Protein AF-J3QL86-F1 (afdb_monomer_lite)

Foldseek 3Di:
DVVVVVVVVVCPVVVVVVVVVVVVVCCCVPPVVVVVVVVVVVVVVVVVVVVVVVVVVVVVVVVVVVVQCVVCVVVVHRNPCVVVRNVVVVVCVVVVVVVVVVVCCVVCVVVVVVVVVVVVVVD

Structure (mmCIF, N/CA/C/O backbone):
data_AF-J3QL86-F1
#
_entry.id   AF-J3QL86-F1
#
loop_
_atom_site.group_PDB
_atom_site.id
_atom_site.type_symbol
_atom_site.label_atom_id
_atom_site.label_alt_id
_atom_site.label_comp_id
_atom_site.label_asym_id
_atom_site.label_entity_id
_atom_site.label_seq_id
_atom_site.pdbx_PDB_ins_code
_atom_site.Cartn_x
_atom_site.Cartn_y
_atom_site.Cartn_z
_atom_site.occupancy
_atom_site.B_iso_or_equiv
_atom_site.auth_seq_id
_atom_site.auth_comp_id
_atom_site.auth_asym_id
_atom_site.auth_atom_id
_atom_site.pdbx_PDB_model_num
ATOM 1 N N . MET A 1 1 ? 15.421 23.469 -53.680 1.00 61.56 1 MET A N 1
ATOM 2 C CA . MET A 1 1 ? 15.321 22.020 -53.381 1.00 61.56 1 MET A CA 1
ATOM 3 C C . MET A 1 1 ? 16.527 21.195 -53.855 1.00 61.56 1 MET A C 1
ATOM 5 O O . MET A 1 1 ? 16.586 20.035 -53.476 1.00 61.56 1 MET A O 1
ATOM 9 N N . LYS A 1 2 ? 17.498 21.753 -54.606 1.00 80.81 2 LYS A N 1
ATOM 10 C CA . LYS A 1 2 ? 18.739 21.042 -54.983 1.00 80.81 2 LYS A CA 1
ATOM 11 C C . LYS A 1 2 ? 19.606 20.665 -53.775 1.00 80.81 2 LYS A C 1
ATOM 13 O O . LYS A 1 2 ? 20.061 19.535 -53.710 1.00 80.81 2 LYS A O 1
ATOM 18 N N . ASP A 1 3 ? 19.728 21.557 -52.795 1.00 90.62 3 ASP A N 1
ATOM 19 C CA . ASP A 1 3 ? 20.594 21.338 -51.625 1.00 90.62 3 ASP A CA 1
ATOM 20 C C . ASP A 1 3 ? 20.159 20.119 -50.795 1.00 90.62 3 ASP A C 1
ATOM 22 O O . ASP A 1 3 ? 20.979 19.314 -50.375 1.00 90.62 3 ASP A O 1
ATOM 26 N N . TRP A 1 4 ? 18.848 19.914 -50.627 1.00 93.00 4 TRP A N 1
ATOM 27 C CA . TRP A 1 4 ? 18.325 18.723 -49.949 1.00 93.00 4 TRP A CA 1
ATOM 28 C C . TRP A 1 4 ? 18.593 17.431 -50.728 1.00 93.00 4 TRP A C 1
ATOM 30 O O . TRP A 1 4 ? 18.897 16.405 -50.128 1.00 93.00 4 TRP A O 1
ATOM 40 N N . GLN A 1 5 ? 18.501 17.476 -52.059 1.00 92.88 5 GLN A N 1
ATOM 41 C CA . GLN A 1 5 ? 18.819 16.323 -52.905 1.00 92.88 5 GLN A CA 1
ATOM 42 C C . GLN A 1 5 ? 20.312 15.987 -52.855 1.00 92.88 5 GLN A C 1
ATOM 44 O O . GLN A 1 5 ? 20.670 14.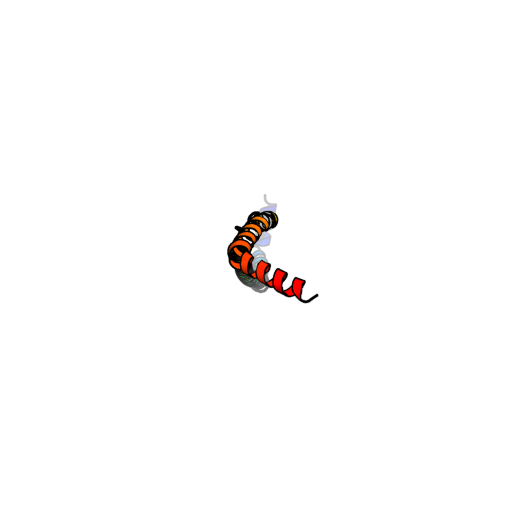814 -52.851 1.00 92.88 5 GLN A O 1
ATOM 49 N N . GLU A 1 6 ? 21.176 16.997 -52.766 1.00 94.06 6 GLU A N 1
ATOM 50 C CA . GLU A 1 6 ? 22.617 16.813 -52.599 1.00 94.06 6 GLU A CA 1
ATOM 51 C C . GLU A 1 6 ? 22.962 16.210 -51.232 1.00 94.06 6 GLU A C 1
ATOM 53 O O . GLU A 1 6 ? 23.751 15.270 -51.167 1.00 94.06 6 GLU A O 1
ATOM 58 N N . ILE A 1 7 ? 22.316 16.664 -50.153 1.00 91.75 7 ILE A N 1
ATOM 59 C CA . ILE A 1 7 ? 22.482 16.072 -48.816 1.00 91.75 7 ILE A CA 1
ATOM 60 C C . ILE A 1 7 ? 22.093 14.590 -48.823 1.00 91.75 7 ILE A C 1
ATOM 62 O O . ILE A 1 7 ? 22.844 13.763 -48.311 1.00 91.75 7 ILE A O 1
ATOM 66 N N . ILE A 1 8 ? 20.951 14.241 -49.425 1.00 92.00 8 ILE A N 1
ATOM 67 C CA . ILE A 1 8 ? 20.512 12.841 -49.532 1.00 92.00 8 ILE A CA 1
ATOM 68 C C . ILE A 1 8 ? 21.522 12.030 -50.347 1.00 92.00 8 ILE A C 1
ATOM 70 O O . ILE A 1 8 ? 21.968 10.983 -49.886 1.00 92.00 8 ILE A O 1
ATOM 74 N N . ALA A 1 9 ? 21.955 12.542 -51.503 1.00 92.94 9 ALA A N 1
ATOM 75 C CA . ALA A 1 9 ? 22.934 11.863 -52.344 1.00 92.94 9 ALA A CA 1
ATOM 76 C C . ALA A 1 9 ? 24.260 11.617 -51.608 1.00 92.94 9 ALA A C 1
ATOM 78 O O . ALA A 1 9 ? 24.847 10.550 -51.755 1.00 92.94 9 ALA A O 1
ATOM 79 N N . LEU A 1 10 ? 24.727 12.566 -50.790 1.00 91.31 10 LEU A N 1
ATOM 80 C CA . LEU A 1 10 ? 25.929 12.406 -49.965 1.00 91.31 10 LEU A CA 1
ATOM 81 C C . LEU A 1 10 ? 25.736 11.411 -48.813 1.00 91.31 10 LEU A C 1
ATOM 83 O O . LEU A 1 10 ? 26.680 10.719 -48.448 1.00 91.31 10 LEU A O 1
ATOM 87 N N . TYR A 1 11 ? 24.532 11.329 -48.251 1.00 92.56 11 TYR A N 1
ATOM 88 C CA . TYR A 1 11 ? 24.206 10.414 -47.159 1.00 92.56 11 TYR A CA 1
ATOM 89 C C . TYR A 1 11 ? 24.023 8.962 -47.642 1.00 92.56 11 TYR A C 1
ATOM 91 O O . TYR A 1 11 ? 24.373 8.012 -46.936 1.00 92.56 11 TYR A O 1
ATOM 99 N N . GLU A 1 12 ? 23.530 8.786 -48.869 1.00 93.50 12 GLU A N 1
ATOM 100 C CA . GLU A 1 12 ? 23.450 7.497 -49.569 1.00 93.50 12 GLU A CA 1
ATOM 101 C C . GLU A 1 12 ? 24.798 7.069 -50.151 1.00 93.50 12 GLU A C 1
ATOM 103 O O . GLU A 1 12 ? 25.111 5.874 -50.187 1.00 93.50 12 GLU A O 1
ATOM 108 N N . LYS A 1 13 ? 25.618 8.038 -50.575 1.00 92.06 13 LYS A N 1
ATOM 109 C CA . LYS A 1 13 ? 26.972 7.786 -51.057 1.00 92.06 13 LYS A CA 1
ATOM 110 C C . LYS A 1 13 ? 27.774 7.056 -49.981 1.00 92.06 13 LYS A C 1
ATOM 112 O O . LYS A 1 13 ? 27.761 7.406 -48.800 1.00 92.06 13 LYS A O 1
ATOM 117 N N . ASP A 1 14 ? 28.432 5.986 -50.417 1.00 91.62 14 ASP A N 1
ATOM 118 C CA . ASP A 1 14 ? 29.221 5.082 -49.577 1.00 91.62 14 ASP A CA 1
ATOM 119 C C . ASP A 1 14 ? 28.427 4.433 -48.421 1.00 91.62 14 ASP A C 1
ATOM 121 O O . ASP A 1 14 ? 29.008 3.855 -47.504 1.00 91.62 14 ASP A O 1
ATOM 125 N N . ASN A 1 15 ? 27.087 4.452 -48.494 1.00 92.56 15 ASN A N 1
ATOM 126 C CA . ASN A 1 15 ? 26.160 3.887 -47.511 1.00 92.56 15 ASN A CA 1
ATOM 127 C C . ASN A 1 15 ? 26.315 4.453 -46.088 1.00 92.56 15 ASN A C 1
ATOM 129 O O . ASN A 1 15 ? 26.123 3.735 -45.103 1.00 92.56 15 ASN A O 1
ATOM 133 N N . THR A 1 16 ? 26.633 5.742 -45.964 1.00 91.88 16 THR A N 1
ATOM 134 C CA . THR A 1 16 ? 26.832 6.411 -44.666 1.00 91.88 16 THR A CA 1
ATOM 135 C C . THR A 1 16 ? 25.629 6.230 -43.727 1.00 91.88 16 THR A C 1
ATOM 137 O O . THR A 1 16 ? 25.804 5.917 -42.547 1.00 91.88 16 THR A O 1
ATOM 140 N N . TYR A 1 17 ? 24.407 6.307 -44.262 1.00 92.81 17 TYR A N 1
ATOM 141 C CA . TYR A 1 17 ? 23.173 6.040 -43.514 1.00 92.81 17 TYR A CA 1
ATOM 142 C C . TYR A 1 17 ? 23.126 4.645 -42.860 1.00 92.81 17 TYR A C 1
ATOM 144 O O . TYR A 1 17 ? 22.654 4.503 -41.731 1.00 92.81 17 TYR A O 1
ATOM 152 N N . LEU A 1 18 ? 23.650 3.604 -43.524 1.00 95.25 18 LEU A N 1
ATOM 153 C CA . LEU A 1 18 ? 23.668 2.240 -42.979 1.00 95.25 18 LEU A CA 1
ATOM 154 C C . LEU A 1 18 ? 24.622 2.115 -41.795 1.00 95.25 18 LEU A C 1
ATOM 156 O O . LEU A 1 18 ? 24.332 1.373 -40.856 1.00 95.25 18 LEU A O 1
ATOM 160 N N . VAL A 1 19 ? 25.748 2.830 -41.821 1.00 94.19 19 VAL A N 1
ATOM 161 C CA . VAL A 1 19 ? 26.714 2.833 -40.714 1.00 94.19 19 VAL A CA 1
ATOM 162 C C . VAL A 1 19 ? 26.095 3.469 -39.471 1.00 94.19 19 VAL A C 1
ATOM 164 O O . VAL A 1 19 ? 26.189 2.904 -38.378 1.00 94.19 19 VAL A O 1
ATOM 167 N N . GLU A 1 20 ? 25.405 4.599 -39.631 1.00 92.50 20 GLU A N 1
ATOM 168 C CA . GLU A 1 20 ? 24.702 5.259 -38.529 1.00 92.50 20 GLU A CA 1
ATOM 169 C C . GLU A 1 20 ? 23.593 4.369 -37.952 1.00 92.50 20 GLU A C 1
ATOM 171 O O . GLU A 1 20 ? 23.551 4.137 -36.739 1.00 92.50 20 GLU A O 1
ATOM 176 N N . LEU A 1 21 ? 22.751 3.787 -38.814 1.00 95.88 21 LEU A N 1
ATOM 177 C CA . LEU A 1 21 ? 21.701 2.855 -38.395 1.00 95.88 21 LEU A CA 1
ATOM 178 C C . LEU A 1 21 ? 22.271 1.620 -37.686 1.00 95.88 21 LEU A C 1
ATOM 180 O O . LEU A 1 21 ? 21.716 1.182 -36.678 1.00 95.88 21 LEU A O 1
ATOM 184 N N . SER A 1 22 ? 23.394 1.080 -38.164 1.00 96.56 22 SER A N 1
ATOM 185 C CA . SER A 1 22 ? 24.071 -0.060 -37.532 1.00 96.56 22 SER A CA 1
ATOM 186 C C . SER A 1 22 ? 24.587 0.301 -36.140 1.00 96.56 22 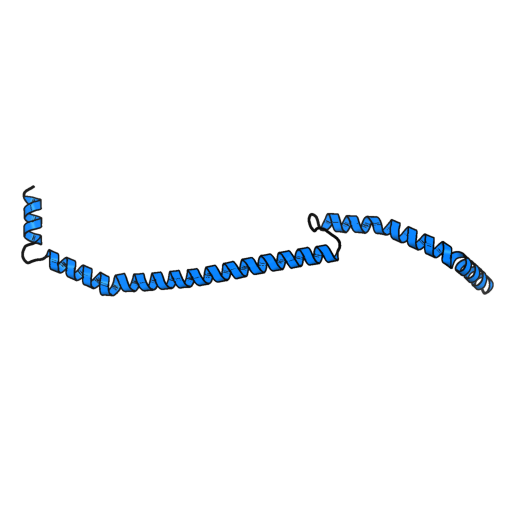SER A C 1
ATOM 188 O O . SER A 1 22 ? 24.391 -0.460 -35.195 1.00 96.56 22 SER A O 1
ATOM 190 N N . SER A 1 23 ? 25.190 1.481 -35.984 1.00 96.12 23 SER A N 1
ATOM 191 C CA . SER A 1 23 ? 25.644 1.989 -34.684 1.00 96.12 23 SER A CA 1
ATOM 192 C C . SER A 1 23 ? 24.476 2.158 -33.705 1.00 96.12 23 SER A C 1
ATOM 194 O O . SER A 1 23 ? 24.536 1.703 -32.557 1.00 96.12 23 SER A O 1
ATOM 196 N N . LEU A 1 24 ? 23.362 2.730 -34.176 1.00 97.12 24 LEU A N 1
ATOM 197 C CA . LEU A 1 24 ? 22.148 2.881 -33.381 1.00 97.12 24 LEU A CA 1
ATOM 198 C C . LEU A 1 24 ? 21.557 1.522 -32.982 1.00 97.12 24 LEU A C 1
ATOM 200 O O . LEU A 1 24 ? 21.163 1.342 -31.827 1.00 97.12 24 LEU A O 1
ATOM 204 N N . LEU A 1 25 ? 21.519 0.556 -33.902 1.00 98.00 25 LEU A N 1
ATOM 205 C CA . LEU A 1 25 ? 21.047 -0.801 -33.630 1.00 98.00 25 LEU A CA 1
ATOM 206 C C . LEU A 1 25 ? 21.909 -1.478 -32.560 1.00 98.00 25 LEU A C 1
ATOM 208 O O . LEU A 1 25 ? 21.371 -2.009 -31.589 1.00 98.00 25 LEU A O 1
ATOM 212 N N . VAL A 1 26 ? 23.235 -1.404 -32.695 1.00 98.19 26 VAL A N 1
ATOM 213 C CA . VAL A 1 26 ? 24.187 -1.958 -31.721 1.00 98.19 26 VAL A CA 1
ATOM 214 C C . VAL A 1 26 ? 23.963 -1.337 -30.341 1.00 98.19 26 VAL A C 1
ATOM 216 O O . VAL A 1 26 ? 23.899 -2.069 -29.352 1.00 98.19 26 VAL A O 1
ATOM 219 N N . ARG A 1 27 ? 23.761 -0.013 -30.251 1.00 98.19 27 ARG A N 1
ATOM 220 C CA . ARG A 1 27 ? 23.456 0.651 -28.973 1.00 98.19 27 ARG A CA 1
ATOM 221 C C . ARG A 1 27 ? 22.143 0.157 -28.365 1.00 98.19 27 ARG A C 1
ATOM 223 O O . ARG A 1 27 ? 22.095 -0.150 -27.174 1.00 98.19 27 ARG A O 1
ATOM 230 N N . ASN A 1 28 ? 21.091 0.055 -29.177 1.00 98.19 28 ASN A N 1
ATOM 231 C CA . ASN A 1 28 ? 19.774 -0.382 -28.717 1.00 98.19 28 ASN A CA 1
ATOM 232 C C . ASN A 1 28 ? 19.793 -1.818 -28.191 1.00 98.19 28 ASN A C 1
ATOM 234 O O . ASN A 1 28 ? 19.268 -2.089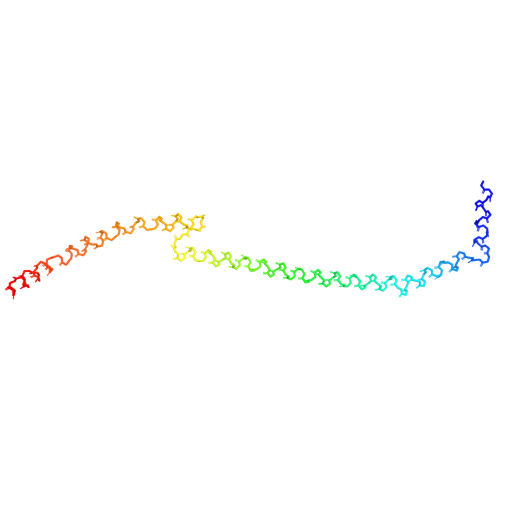 -27.112 1.00 98.19 28 ASN A O 1
ATOM 238 N N . VAL A 1 29 ? 20.428 -2.727 -28.931 1.00 98.31 29 VAL A N 1
ATOM 239 C CA . VAL A 1 29 ? 20.507 -4.145 -28.566 1.00 98.31 29 VAL A CA 1
ATOM 240 C C . VAL A 1 29 ? 21.369 -4.349 -27.323 1.00 98.31 29 VAL A C 1
ATOM 242 O O . VAL A 1 29 ? 20.978 -5.101 -26.430 1.00 98.31 29 VAL A O 1
ATOM 245 N N . ASN A 1 30 ? 22.509 -3.661 -27.234 1.00 98.00 30 ASN A N 1
ATOM 246 C CA . ASN A 1 30 ? 23.476 -3.910 -26.165 1.00 98.00 30 ASN A CA 1
ATOM 247 C C . ASN A 1 30 ? 23.178 -3.158 -24.866 1.00 98.00 30 ASN A C 1
ATOM 249 O O . ASN A 1 30 ? 23.560 -3.638 -23.799 1.00 98.00 30 ASN A O 1
ATOM 253 N N . TYR A 1 31 ? 22.512 -2.001 -24.927 1.00 98.12 31 TYR A N 1
ATOM 254 C CA . TYR A 1 31 ? 22.372 -1.128 -23.757 1.00 98.12 31 TYR A CA 1
ATOM 255 C C . TYR A 1 31 ? 20.927 -0.722 -23.477 1.00 98.12 31 TYR A C 1
ATOM 257 O O . TYR A 1 31 ? 20.444 -0.962 -22.369 1.00 98.12 31 TYR A O 1
ATOM 265 N N . GLU A 1 32 ? 20.218 -0.170 -24.465 1.00 98.12 32 GLU A N 1
ATOM 266 C CA . GLU A 1 32 ? 18.878 0.395 -24.236 1.00 98.12 32 GLU A CA 1
ATOM 267 C C . GLU A 1 32 ? 17.866 -0.695 -23.856 1.00 98.12 32 GLU A C 1
ATOM 269 O O . GLU A 1 32 ? 17.233 -0.626 -22.802 1.00 98.12 32 GLU A O 1
ATOM 274 N N . ILE A 1 33 ? 17.759 -1.758 -24.662 1.00 98.50 33 ILE A N 1
ATOM 275 C CA . ILE A 1 33 ? 16.820 -2.859 -24.414 1.00 98.50 33 ILE A CA 1
ATOM 276 C C . ILE A 1 33 ? 17.128 -3.565 -23.082 1.00 98.50 33 ILE A C 1
ATOM 278 O O . ILE A 1 33 ? 16.198 -3.767 -22.296 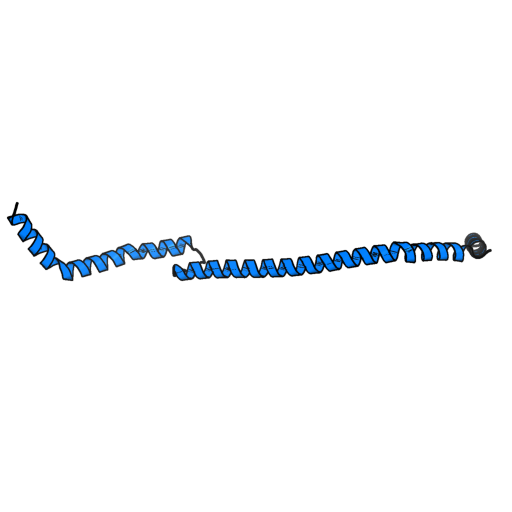1.00 98.50 33 ILE A O 1
ATOM 282 N N . PRO A 1 34 ? 18.387 -3.935 -22.762 1.00 98.56 34 PRO A N 1
ATOM 283 C CA . PRO A 1 34 ? 18.713 -4.504 -21.457 1.00 98.56 34 PRO A CA 1
ATOM 284 C C . PRO A 1 34 ? 18.381 -3.581 -20.279 1.00 98.56 34 PRO A C 1
ATOM 286 O O . PRO A 1 34 ? 17.876 -4.061 -19.262 1.00 98.56 34 PRO A O 1
ATOM 289 N N . SER A 1 35 ? 18.634 -2.275 -20.403 1.00 98.50 35 SER A N 1
ATOM 290 C CA . SER A 1 35 ? 18.303 -1.287 -19.368 1.00 98.50 35 SER A CA 1
ATOM 291 C C . SER A 1 35 ? 16.794 -1.217 -19.126 1.00 98.50 35 SER A C 1
ATOM 293 O O . SER A 1 35 ? 16.335 -1.376 -17.992 1.00 98.50 35 SER A O 1
ATOM 295 N N . LEU A 1 36 ? 16.008 -1.103 -20.201 1.00 98.56 36 LEU A N 1
ATOM 296 C CA . LEU A 1 36 ? 14.547 -1.080 -20.131 1.00 98.56 36 LEU A CA 1
ATOM 297 C C . LEU A 1 36 ? 13.987 -2.374 -19.535 1.00 98.56 36 LEU A C 1
ATOM 299 O O . LEU A 1 36 ? 13.117 -2.321 -18.670 1.00 98.56 36 LEU A O 1
ATOM 303 N N . LYS A 1 37 ? 14.522 -3.541 -19.914 1.00 98.62 37 LYS A N 1
ATOM 304 C CA . LYS A 1 37 ? 14.127 -4.827 -19.314 1.00 98.62 37 LYS A CA 1
ATOM 305 C C . LYS A 1 37 ? 14.370 -4.858 -17.804 1.00 98.62 37 LYS A C 1
ATOM 307 O O . LYS A 1 37 ? 13.499 -5.311 -17.065 1.00 98.62 37 LYS A O 1
ATOM 312 N N . LYS A 1 38 ? 15.517 -4.353 -17.332 1.00 98.62 38 LYS A N 1
ATOM 313 C CA . LYS A 1 38 ? 15.802 -4.242 -15.889 1.00 98.62 38 LYS A CA 1
ATOM 314 C C . LYS A 1 38 ? 14.821 -3.302 -15.192 1.00 98.62 38 LYS A C 1
ATOM 316 O O . LYS A 1 38 ? 14.357 -3.613 -14.097 1.00 98.62 38 LYS A O 1
ATOM 321 N N . GLN A 1 39 ? 14.490 -2.175 -15.818 1.00 98.69 39 GLN A N 1
ATOM 322 C CA . GLN A 1 39 ? 13.527 -1.228 -15.264 1.00 98.69 39 GLN A CA 1
ATOM 323 C C . GLN A 1 39 ? 12.120 -1.834 -15.181 1.00 98.69 39 GLN A C 1
ATOM 325 O O . GLN A 1 39 ? 11.488 -1.729 -14.134 1.00 98.69 39 GLN A O 1
ATOM 330 N N . ILE A 1 40 ? 11.672 -2.540 -16.224 1.00 98.69 40 ILE A N 1
ATOM 331 C CA . ILE A 1 40 ? 10.396 -3.271 -16.234 1.00 98.69 40 ILE A CA 1
ATOM 332 C C . ILE A 1 40 ? 10.361 -4.304 -15.107 1.00 98.69 40 ILE A C 1
ATOM 334 O O . ILE A 1 40 ? 9.408 -4.314 -14.333 1.00 98.69 40 ILE A O 1
ATOM 338 N N . ALA A 1 41 ? 11.408 -5.121 -14.964 1.00 98.69 41 ALA A N 1
ATOM 339 C CA . ALA A 1 41 ? 11.479 -6.126 -13.904 1.00 98.69 41 ALA A CA 1
ATOM 340 C C . ALA A 1 41 ? 11.389 -5.492 -12.504 1.00 98.69 41 ALA A C 1
ATOM 342 O O . ALA A 1 41 ? 10.655 -5.979 -11.646 1.00 98.69 41 ALA A O 1
ATOM 343 N N . LYS A 1 42 ? 12.067 -4.357 -12.285 1.00 98.69 42 LYS A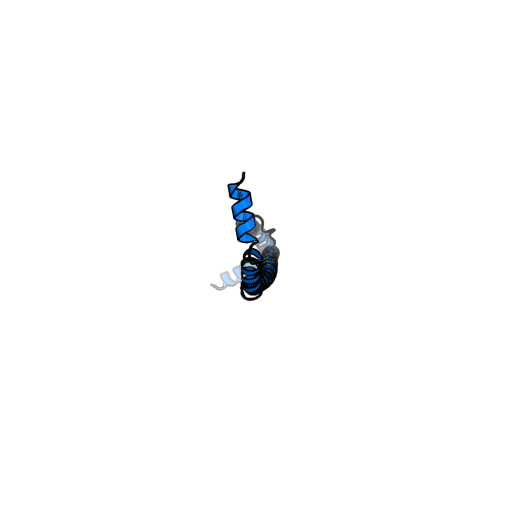 N 1
ATOM 344 C CA . LYS A 1 42 ? 11.972 -3.599 -11.029 1.00 98.69 42 LYS A CA 1
ATOM 345 C C . LYS A 1 42 ? 10.558 -3.065 -10.788 1.00 98.69 42 LYS A C 1
ATOM 347 O O . LYS A 1 42 ? 10.059 -3.153 -9.670 1.00 98.69 42 LYS A O 1
ATOM 352 N N . CYS A 1 43 ? 9.908 -2.517 -11.813 1.00 98.62 43 CYS A N 1
ATOM 353 C CA . CYS A 1 43 ? 8.527 -2.048 -11.711 1.00 98.62 43 CYS A CA 1
ATOM 354 C C . CYS A 1 43 ? 7.560 -3.192 -11.381 1.00 98.62 43 CYS A C 1
ATOM 356 O O . CYS A 1 43 ? 6.695 -3.013 -10.533 1.00 98.62 43 CYS A O 1
ATOM 358 N N . GLN A 1 44 ? 7.736 -4.366 -11.992 1.00 98.69 44 GLN A N 1
ATOM 359 C CA . GLN A 1 44 ? 6.929 -5.557 -11.709 1.00 98.69 44 GLN A CA 1
ATOM 360 C C . GLN A 1 44 ? 7.124 -6.054 -10.272 1.00 98.69 44 GLN A C 1
ATOM 362 O O . GLN A 1 44 ? 6.147 -6.351 -9.590 1.00 98.69 44 GLN A O 1
ATOM 367 N N . GLN A 1 45 ? 8.368 -6.084 -9.783 1.00 98.62 45 GLN A N 1
ATOM 368 C CA . GLN A 1 45 ? 8.649 -6.431 -8.390 1.00 98.62 45 GLN A CA 1
ATOM 369 C C . GLN A 1 45 ? 7.973 -5.447 -7.423 1.00 98.62 45 GLN A C 1
ATOM 371 O O . GLN A 1 45 ? 7.278 -5.866 -6.501 1.00 98.62 45 GLN A O 1
ATOM 376 N N . LEU A 1 46 ? 8.133 -4.139 -7.654 1.00 98.69 46 LEU A N 1
ATOM 377 C CA . LEU A 1 46 ? 7.506 -3.111 -6.820 1.00 98.69 46 LEU A CA 1
ATOM 378 C C . LEU A 1 46 ? 5.980 -3.205 -6.848 1.00 98.69 46 LEU A C 1
ATOM 380 O O . LEU A 1 46 ? 5.345 -3.059 -5.810 1.00 98.69 46 LEU A O 1
ATOM 384 N N . GLN A 1 47 ? 5.389 -3.480 -8.011 1.00 98.69 47 GLN A N 1
ATOM 385 C CA . GLN A 1 47 ? 3.950 -3.687 -8.137 1.00 98.69 47 GLN A CA 1
ATOM 386 C C . GLN A 1 47 ? 3.476 -4.834 -7.241 1.00 98.69 47 GLN A C 1
ATOM 388 O O . GLN A 1 47 ? 2.530 -4.652 -6.483 1.00 98.69 47 GLN A O 1
ATOM 393 N N . GLN A 1 48 ? 4.160 -5.981 -7.272 1.00 98.62 48 GLN A N 1
ATOM 394 C CA . GLN A 1 48 ? 3.812 -7.121 -6.426 1.00 98.62 48 GLN A CA 1
ATOM 395 C C . GLN A 1 48 ? 3.957 -6.800 -4.931 1.00 98.62 48 GLN A C 1
ATOM 397 O O . GLN A 1 48 ? 3.096 -7.167 -4.132 1.00 98.62 48 GLN A O 1
ATOM 402 N N . GLU A 1 49 ? 5.022 -6.094 -4.545 1.00 98.50 49 GLU A N 1
ATOM 403 C CA . GLU A 1 49 ? 5.219 -5.654 -3.161 1.00 98.50 49 GLU A CA 1
ATOM 404 C C . GLU A 1 49 ? 4.112 -4.699 -2.696 1.00 98.50 49 GLU A C 1
ATOM 406 O O . GLU A 1 49 ? 3.644 -4.820 -1.563 1.00 98.50 49 GLU A O 1
ATOM 411 N N . TYR A 1 50 ? 3.678 -3.766 -3.548 1.00 98.56 50 TYR A N 1
ATOM 412 C CA . TYR A 1 50 ? 2.589 -2.847 -3.220 1.00 98.56 50 TYR A CA 1
ATOM 413 C C . TYR A 1 50 ? 1.237 -3.546 -3.141 1.00 98.56 50 TYR A C 1
ATOM 415 O O . TYR A 1 50 ? 0.513 -3.282 -2.187 1.00 98.56 50 TYR A O 1
ATOM 423 N N . SER A 1 51 ? 0.922 -4.465 -4.057 1.00 98.56 51 SER A N 1
ATOM 424 C CA . SER A 1 51 ? -0.307 -5.262 -3.971 1.00 98.56 51 SER A CA 1
ATOM 425 C C . SER A 1 51 ? -0.359 -6.075 -2.677 1.00 98.56 51 SER A C 1
ATOM 427 O O . SER A 1 51 ? -1.366 -6.047 -1.980 1.00 98.56 51 SER A O 1
ATOM 429 N N . ARG A 1 52 ? 0.754 -6.709 -2.279 1.00 98.50 52 ARG A N 1
ATOM 430 C CA . ARG A 1 52 ? 0.811 -7.431 -0.999 1.00 98.50 52 ARG A CA 1
ATOM 431 C C . ARG A 1 52 ? 0.605 -6.499 0.199 1.00 98.50 52 ARG A C 1
ATOM 433 O O . ARG A 1 52 ? -0.162 -6.816 1.099 1.00 98.50 52 ARG A O 1
ATOM 440 N N . LYS A 1 53 ? 1.269 -5.337 0.213 1.00 98.56 53 LYS A N 1
ATOM 441 C CA . LYS A 1 53 ? 1.101 -4.341 1.288 1.00 98.56 53 LYS A CA 1
ATOM 442 C C . LYS A 1 53 ? -0.321 -3.797 1.357 1.00 98.56 53 LYS A C 1
ATOM 444 O O . LYS A 1 53 ? -0.814 -3.539 2.448 1.00 98.56 53 LYS A O 1
ATOM 449 N N . GLU A 1 54 ? -0.967 -3.601 0.214 1.00 98.50 54 GLU A N 1
ATOM 450 C CA . GLU A 1 54 ? -2.360 -3.174 0.156 1.00 98.50 54 GLU A CA 1
ATOM 451 C C . GLU A 1 54 ? -3.273 -4.211 0.815 1.00 98.50 54 GLU A C 1
ATOM 453 O O . GLU A 1 54 ? -4.057 -3.849 1.691 1.00 98.50 54 GLU A O 1
ATOM 458 N N . GLU A 1 55 ? -3.123 -5.490 0.463 1.00 98.44 55 GLU A N 1
ATOM 459 C CA . GLU A 1 55 ? -3.875 -6.591 1.075 1.00 98.44 55 GLU A CA 1
ATOM 460 C C . GLU A 1 55 ? -3.638 -6.670 2.592 1.00 98.44 55 GLU A C 1
ATOM 462 O O . GLU A 1 55 ? -4.596 -6.734 3.363 1.00 98.44 55 GLU A O 1
ATOM 467 N N . GLU A 1 56 ? -2.380 -6.588 3.037 1.00 98.31 56 GLU A N 1
ATOM 468 C CA . GLU A 1 56 ? -2.011 -6.567 4.461 1.00 98.31 56 GLU A CA 1
ATOM 469 C C . GLU A 1 56 ? -2.661 -5.380 5.201 1.00 98.31 56 GLU A C 1
ATOM 471 O O . GLU A 1 56 ? -3.234 -5.550 6.280 1.00 98.31 56 GLU A O 1
ATOM 476 N N . CYS A 1 57 ? -2.627 -4.176 4.620 1.00 98.06 57 CYS A N 1
ATOM 477 C CA . CYS A 1 57 ? -3.255 -2.990 5.203 1.00 98.06 57 CYS A CA 1
ATOM 478 C C . CYS A 1 57 ? -4.783 -3.109 5.265 1.00 98.06 57 CYS A C 1
ATOM 480 O O . CYS A 1 57 ? -5.385 -2.716 6.267 1.00 98.06 57 CYS A O 1
ATOM 482 N N . GLN A 1 58 ? -5.419 -3.638 4.218 1.00 98.31 58 GLN A N 1
ATOM 483 C CA . GLN A 1 58 ? -6.866 -3.851 4.192 1.00 98.31 58 GLN A CA 1
ATOM 484 C C . GLN A 1 58 ? -7.294 -4.884 5.239 1.00 98.31 58 GLN A C 1
ATOM 486 O O . GLN A 1 58 ? -8.249 -4.636 5.980 1.00 98.31 58 GLN A O 1
ATOM 491 N N . ALA A 1 59 ? -6.562 -5.997 5.351 1.00 98.25 59 ALA A N 1
ATOM 492 C CA . ALA A 1 59 ? -6.800 -7.018 6.365 1.00 98.25 59 ALA A CA 1
ATOM 493 C C . ALA A 1 59 ? -6.634 -6.451 7.783 1.00 98.25 59 ALA A C 1
ATOM 495 O O . ALA A 1 59 ? -7.538 -6.596 8.604 1.00 98.25 59 ALA A O 1
ATOM 496 N N . GLY A 1 60 ? -5.548 -5.718 8.051 1.00 98.25 60 GLY A N 1
ATOM 497 C CA . GLY A 1 60 ? -5.319 -5.090 9.357 1.00 98.25 60 GLY A CA 1
ATOM 498 C C . GLY A 1 60 ? -6.379 -4.043 9.721 1.00 98.25 60 GLY A C 1
ATOM 499 O O . GLY A 1 60 ? -6.812 -3.958 10.871 1.00 98.25 60 GLY A O 1
ATOM 500 N N . ALA A 1 61 ? -6.861 -3.267 8.746 1.00 98.25 61 ALA A N 1
ATOM 501 C CA . ALA A 1 61 ? -7.958 -2.324 8.965 1.00 98.25 61 ALA A CA 1
ATOM 502 C C . ALA A 1 61 ? -9.292 -3.033 9.258 1.00 98.25 61 ALA A C 1
ATOM 504 O O . ALA A 1 61 ? -10.069 -2.558 10.090 1.00 98.25 61 ALA A O 1
ATOM 505 N N . ALA A 1 62 ? -9.568 -4.154 8.585 1.00 98.19 62 ALA A N 1
ATOM 506 C CA . ALA A 1 62 ? -10.746 -4.973 8.852 1.00 98.19 62 ALA A CA 1
ATOM 507 C C . ALA A 1 62 ? -10.681 -5.608 10.249 1.00 98.19 62 ALA A C 1
ATOM 509 O O . ALA A 1 62 ? -11.658 -5.520 10.991 1.00 98.19 62 ALA A O 1
ATOM 510 N N . GLU A 1 63 ? -9.523 -6.146 10.633 1.00 98.38 63 GLU A N 1
ATOM 511 C CA . GLU A 1 63 ? -9.289 -6.728 11.955 1.00 98.38 63 GLU A CA 1
ATOM 512 C C . GLU A 1 63 ? -9.478 -5.689 13.069 1.00 98.38 63 GLU A C 1
ATOM 514 O O . GLU A 1 63 ? -10.248 -5.917 14.000 1.00 98.38 63 GLU A O 1
ATOM 519 N N . MET A 1 64 ? -8.856 -4.508 12.961 1.00 97.75 64 MET A N 1
ATOM 520 C CA . MET A 1 64 ? -9.035 -3.449 13.964 1.00 97.75 64 MET A CA 1
ATOM 521 C C . MET A 1 64 ? -10.492 -2.991 14.074 1.00 97.75 64 MET A C 1
ATOM 523 O O . MET A 1 64 ? -10.984 -2.727 15.173 1.00 97.75 64 MET A O 1
ATOM 527 N N . ARG A 1 65 ? -11.211 -2.925 12.947 1.00 97.25 65 ARG A N 1
ATOM 528 C CA . ARG A 1 65 ? -12.642 -2.607 12.945 1.00 97.25 65 ARG A CA 1
ATOM 529 C C . ARG A 1 65 ? -13.451 -3.689 13.660 1.00 97.25 65 ARG A C 1
ATOM 531 O O . ARG A 1 65 ? -14.334 -3.361 14.449 1.00 97.25 65 ARG A O 1
ATOM 538 N N . GLU A 1 66 ? -13.163 -4.959 13.404 1.00 97.44 66 GLU A N 1
ATOM 539 C CA . GLU A 1 66 ? -13.829 -6.075 14.073 1.00 97.44 66 GLU A CA 1
ATOM 540 C C . GLU A 1 66 ? -13.557 -6.072 15.581 1.00 97.44 66 GLU A C 1
ATOM 542 O O . GLU A 1 66 ? -14.502 -6.156 16.363 1.00 97.44 66 GLU A O 1
ATOM 547 N N . GLN A 1 67 ? -12.304 -5.878 16.000 1.00 97.94 67 GLN A N 1
ATOM 548 C CA . GLN A 1 67 ? -11.925 -5.769 17.414 1.00 97.94 67 GLN A CA 1
ATOM 549 C C . GLN A 1 67 ? -12.639 -4.604 18.115 1.00 97.94 67 GLN A C 1
ATOM 551 O O . GLN A 1 67 ? -13.127 -4.755 19.241 1.00 97.94 67 GLN A O 1
ATOM 556 N N . PHE A 1 68 ? -12.757 -3.456 17.441 1.00 97.25 68 PHE A N 1
ATOM 557 C CA . PHE A 1 68 ? -13.505 -2.309 17.950 1.00 97.25 68 PHE A CA 1
ATOM 558 C C . PHE A 1 68 ? -14.980 -2.658 18.183 1.00 97.25 68 PHE A C 1
ATOM 560 O O . PHE A 1 68 ? -15.496 -2.457 19.285 1.00 97.25 68 PHE A O 1
ATOM 567 N N . TYR A 1 69 ? -15.660 -3.233 17.186 1.00 96.50 69 TYR A N 1
ATOM 568 C CA . TYR A 1 69 ? -17.072 -3.599 17.329 1.00 96.50 69 TYR A CA 1
ATOM 569 C C . TYR A 1 69 ? -17.291 -4.752 18.305 1.00 96.50 69 TYR A C 1
ATOM 571 O O . TYR A 1 69 ? -18.303 -4.773 19.004 1.00 96.50 69 TYR A O 1
ATOM 579 N N . HIS A 1 70 ? -16.359 -5.701 18.386 1.00 97.12 70 HIS A N 1
ATOM 580 C CA . HIS A 1 70 ? -16.388 -6.749 19.397 1.00 97.12 70 HIS A CA 1
ATOM 581 C C . HIS A 1 70 ? -16.345 -6.144 20.804 1.00 97.12 70 HIS A C 1
ATOM 583 O O . HIS A 1 70 ? -17.184 -6.479 21.638 1.00 97.12 70 HIS A O 1
ATOM 589 N N . SER A 1 71 ? -15.444 -5.187 21.039 1.00 96.50 71 SER A N 1
ATOM 590 C CA . SER A 1 71 ? -15.359 -4.462 22.311 1.00 96.50 71 SER A CA 1
ATOM 591 C C . SER A 1 71 ? -16.643 -3.681 22.602 1.00 96.50 71 SER A C 1
ATOM 593 O O . SER A 1 71 ? -17.185 -3.782 23.697 1.00 96.50 71 SER A O 1
ATOM 595 N N . CYS A 1 72 ? -17.198 -2.970 21.615 1.00 96.31 72 CYS A N 1
ATOM 596 C CA . CYS A 1 72 ? -18.473 -2.260 21.777 1.00 96.31 72 CYS A CA 1
ATOM 597 C C . CYS A 1 72 ? -19.609 -3.211 22.190 1.00 96.31 72 CYS A C 1
ATOM 599 O O . CYS A 1 72 ? -20.336 -2.934 23.143 1.00 96.31 72 CYS A O 1
ATOM 601 N N . LYS A 1 73 ? -19.702 -4.388 21.556 1.00 95.19 73 LYS A N 1
ATOM 602 C CA . LYS A 1 73 ? -20.687 -5.417 21.921 1.00 95.19 73 LYS A CA 1
ATOM 603 C C . LYS A 1 73 ? -20.502 -5.937 23.346 1.00 95.19 73 LYS A C 1
ATOM 605 O O . LYS A 1 73 ? -21.503 -6.162 24.016 1.00 95.19 73 LYS A O 1
ATOM 610 N N . GLN A 1 74 ? -19.265 -6.105 23.823 1.00 95.56 74 GLN A N 1
ATOM 611 C CA . GLN A 1 74 ? -19.006 -6.522 25.210 1.00 95.56 74 GLN A CA 1
ATOM 612 C C . GLN A 1 74 ? -19.552 -5.516 26.231 1.00 95.56 74 GLN A C 1
ATOM 614 O O . GLN A 1 74 ? -20.041 -5.920 27.282 1.00 95.56 74 GLN A O 1
ATOM 619 N N . TYR A 1 75 ? -19.520 -4.222 25.908 1.00 91.62 75 TYR A N 1
ATOM 620 C CA . TYR A 1 75 ? -20.118 -3.169 26.733 1.00 91.62 75 TYR A CA 1
ATOM 621 C C . TYR A 1 75 ? -21.618 -2.957 26.476 1.00 91.62 75 TYR A C 1
ATOM 623 O O . TYR A 1 75 ? -22.229 -2.124 27.140 1.00 91.62 75 TYR A O 1
ATOM 631 N N . GLY A 1 76 ? -22.223 -3.683 25.529 1.00 92.62 76 GLY A N 1
ATOM 632 C CA . GLY A 1 76 ? -23.632 -3.520 25.164 1.00 92.62 76 GLY A CA 1
ATOM 633 C C . GLY A 1 76 ? -23.943 -2.221 24.413 1.00 92.62 76 GLY A C 1
ATOM 634 O O . GLY A 1 76 ? -25.084 -1.769 24.443 1.00 92.62 76 GLY A O 1
ATOM 635 N N . ILE A 1 77 ? -22.948 -1.618 23.753 1.00 95.19 77 ILE A N 1
ATOM 636 C CA . ILE A 1 77 ? -23.080 -0.355 23.006 1.00 95.19 77 ILE A CA 1
ATOM 637 C C . ILE A 1 77 ? -22.942 -0.585 21.492 1.00 95.19 77 ILE A C 1
ATOM 639 O O . ILE A 1 77 ? -22.334 -1.566 21.053 1.00 95.19 77 ILE A O 1
ATOM 643 N N . THR A 1 78 ? -23.496 0.313 20.674 1.00 92.56 78 THR A N 1
ATOM 644 C CA . THR A 1 78 ? -23.403 0.251 19.205 1.00 92.56 78 THR A CA 1
ATOM 645 C C . THR A 1 78 ? -22.066 0.784 18.692 1.00 92.56 78 THR A C 1
ATOM 647 O O . THR A 1 78 ? -21.571 0.301 17.671 1.00 92.56 78 THR A O 1
ATOM 650 N N . GLY A 1 79 ? -21.447 1.722 19.420 1.00 93.44 79 GLY A N 1
ATOM 651 C CA . GLY A 1 79 ? -20.138 2.292 19.094 1.00 93.44 79 GLY A CA 1
ATOM 652 C C . GLY A 1 79 ? -20.193 3.548 18.217 1.00 93.44 79 GLY A C 1
ATOM 653 O O . GLY A 1 79 ? -19.157 3.970 17.704 1.00 93.44 79 GLY A O 1
ATOM 654 N N . GLU A 1 80 ? -21.369 4.156 18.040 1.00 92.56 80 GLU A N 1
ATOM 655 C CA . GLU A 1 80 ? -21.549 5.405 17.280 1.00 92.56 80 GLU A CA 1
ATOM 656 C C . GLU A 1 80 ? -21.074 6.639 18.064 1.00 92.56 80 GLU A C 1
ATOM 658 O O . GLU A 1 80 ? -20.455 7.546 17.506 1.00 92.56 80 GLU A O 1
ATOM 663 N N . ASN A 1 81 ? -21.331 6.672 19.375 1.00 93.06 81 ASN A N 1
ATOM 664 C CA . ASN A 1 81 ? -20.842 7.706 20.283 1.00 93.06 81 ASN A CA 1
ATOM 665 C C . ASN A 1 81 ? -20.501 7.059 21.621 1.00 93.06 81 ASN A C 1
ATOM 667 O O . ASN A 1 81 ? -21.189 7.260 22.623 1.00 93.06 81 ASN A O 1
ATOM 671 N N . VAL A 1 82 ? -19.393 6.316 21.621 1.00 94.06 82 VAL A N 1
ATOM 672 C CA . VAL A 1 82 ? -18.931 5.488 22.745 1.00 94.06 82 VAL A CA 1
ATOM 673 C C . VAL A 1 82 ? -19.046 6.213 24.086 1.00 94.06 82 VAL A C 1
ATOM 675 O O . VAL A 1 82 ? -19.582 5.671 25.047 1.00 94.06 82 VAL A O 1
ATOM 678 N N . ARG A 1 83 ? -18.601 7.473 24.166 1.00 93.62 83 ARG A N 1
ATOM 679 C CA . ARG A 1 83 ? -18.682 8.254 25.408 1.00 93.62 83 ARG A CA 1
ATOM 680 C C . ARG A 1 83 ? -20.128 8.485 25.851 1.00 93.62 83 ARG A C 1
ATOM 682 O O . ARG A 1 83 ? -20.426 8.347 27.034 1.00 93.62 83 ARG A O 1
ATOM 689 N N . GLY A 1 84 ? -20.998 8.895 24.931 1.00 94.25 84 GLY A N 1
ATOM 690 C CA . GLY A 1 84 ? -22.408 9.148 25.221 1.00 94.25 84 GLY A CA 1
ATOM 691 C C . GLY A 1 84 ? -23.150 7.878 25.633 1.00 94.25 84 GLY A C 1
ATOM 692 O O . GLY A 1 84 ? -23.892 7.901 26.611 1.00 94.25 84 GLY A O 1
ATOM 693 N N . GLU A 1 85 ? -22.893 6.776 24.935 1.00 94.06 85 GLU A N 1
ATOM 694 C CA . GLU A 1 85 ? -23.503 5.470 25.199 1.00 94.06 85 GLU A CA 1
ATOM 695 C C . GLU A 1 85 ? -23.083 4.913 26.565 1.00 94.06 85 GLU A C 1
ATOM 697 O O . GLU A 1 85 ? -23.934 4.541 27.372 1.00 94.06 85 GLU A O 1
ATOM 702 N N . LEU A 1 86 ? -21.784 4.954 26.884 1.00 92.50 86 LEU A N 1
ATOM 703 C CA . LEU A 1 86 ? -21.282 4.540 28.197 1.00 92.50 86 LEU A CA 1
ATOM 704 C C . LEU A 1 86 ? -21.859 5.400 29.331 1.00 92.50 86 LEU A C 1
ATOM 706 O O . LEU A 1 86 ? -22.224 4.876 30.380 1.00 92.50 86 LEU A O 1
ATOM 710 N N . LEU A 1 87 ? -21.978 6.718 29.133 1.00 93.06 87 LEU A N 1
ATOM 711 C CA . LEU A 1 87 ? -22.600 7.601 30.123 1.00 93.06 87 LEU A CA 1
ATOM 712 C C . LEU A 1 87 ? -24.097 7.321 30.301 1.00 93.06 87 LEU A C 1
ATOM 714 O O . LEU A 1 87 ? -24.608 7.513 31.402 1.00 93.06 87 LEU A O 1
ATOM 718 N N . ALA A 1 88 ? -24.802 6.900 29.249 1.00 90.44 88 ALA A N 1
ATOM 719 C CA . ALA A 1 88 ? -26.210 6.532 29.339 1.00 90.44 88 ALA A CA 1
ATOM 720 C C . ALA A 1 88 ? -26.402 5.276 30.200 1.00 90.44 88 ALA A C 1
ATOM 722 O O . ALA A 1 88 ? -27.228 5.309 31.106 1.00 90.44 88 ALA A O 1
ATOM 723 N N . LEU A 1 89 ? -25.570 4.244 30.013 1.00 87.88 89 LEU A N 1
ATOM 724 C CA . LEU A 1 89 ? -25.609 3.016 30.822 1.00 87.88 89 LEU A CA 1
ATOM 725 C C . LEU A 1 89 ? -25.465 3.289 32.329 1.00 87.88 89 LEU A C 1
ATOM 727 O O . LEU A 1 89 ? -26.131 2.663 33.148 1.00 87.88 89 LEU A O 1
ATOM 731 N N . VAL A 1 90 ? -24.627 4.256 32.712 1.00 89.88 90 VAL A N 1
ATOM 732 C CA . VAL A 1 90 ? -24.423 4.617 34.127 1.00 89.88 90 VAL A CA 1
ATOM 733 C C . VAL A 1 90 ? -25.656 5.292 34.742 1.00 89.88 90 VAL A C 1
ATOM 735 O O . VAL A 1 90 ? -25.861 5.190 35.951 1.00 89.88 90 VAL A O 1
ATOM 738 N N . LYS A 1 91 ? -26.499 5.969 33.950 1.00 89.38 91 LYS A N 1
ATOM 739 C CA . LYS A 1 91 ? -27.687 6.672 34.472 1.00 89.38 91 LYS A CA 1
ATOM 740 C C . LYS A 1 91 ? -28.757 5.731 35.013 1.00 89.38 91 LYS A C 1
ATOM 742 O O . LYS A 1 91 ? -29.498 6.143 35.899 1.00 89.38 91 LYS A O 1
ATOM 747 N N . ASP A 1 92 ? -28.802 4.500 34.520 1.00 83.06 92 ASP A N 1
ATOM 748 C CA . ASP A 1 92 ? -29.774 3.491 34.949 1.00 83.06 92 ASP A CA 1
ATOM 749 C C . ASP A 1 92 ? -29.302 2.722 36.197 1.00 83.06 92 ASP A C 1
ATOM 751 O O . ASP A 1 92 ? -30.057 1.968 36.804 1.00 83.06 92 ASP A O 1
ATOM 755 N N . LEU A 1 93 ? -28.052 2.921 36.627 1.00 86.75 93 LEU A N 1
ATOM 756 C CA . LEU A 1 93 ? -27.481 2.223 37.777 1.00 86.75 93 LEU A CA 1
ATOM 757 C C . LEU A 1 93 ? -28.122 2.624 39.125 1.00 86.75 93 LEU A C 1
ATOM 759 O O . LEU A 1 93 ? -28.407 1.729 39.922 1.00 86.75 93 LEU A O 1
ATOM 763 N N . PRO A 1 94 ? -28.390 3.915 39.426 1.00 90.38 94 PRO A N 1
ATOM 764 C CA . PRO A 1 94 ? -29.016 4.307 40.688 1.00 90.38 94 PRO A CA 1
ATOM 765 C C . PRO A 1 94 ? -30.416 3.718 40.879 1.00 90.38 94 PRO A C 1
ATOM 767 O O . PRO A 1 94 ? -30.754 3.334 41.996 1.00 90.38 94 PRO A O 1
ATOM 770 N N . SER A 1 95 ? -31.221 3.624 39.815 1.00 89.81 95 SER A N 1
ATOM 771 C CA . SER A 1 95 ? -32.558 3.022 39.893 1.00 89.81 95 SER A CA 1
ATOM 772 C C . SER A 1 95 ? -32.477 1.516 40.139 1.00 89.81 95 SER A C 1
ATOM 774 O O . SER A 1 95 ? -33.166 1.024 41.028 1.00 89.81 95 SER A O 1
ATOM 776 N N . GLN A 1 96 ? -31.582 0.803 39.445 1.00 89.81 96 GLN A N 1
ATOM 777 C CA . GLN A 1 96 ? -31.343 -0.627 39.687 1.00 89.81 96 GLN A CA 1
ATOM 778 C C . GLN A 1 96 ? -30.865 -0.895 41.122 1.00 89.81 96 GLN A C 1
ATOM 780 O O . GLN A 1 96 ? -31.359 -1.803 41.787 1.00 89.81 96 GLN A O 1
ATOM 785 N N . LEU A 1 97 ? -29.937 -0.082 41.638 1.00 91.62 97 LEU A N 1
ATOM 786 C CA . LEU A 1 97 ? -29.468 -0.198 43.022 1.00 91.62 97 LEU A CA 1
ATOM 787 C C . LEU A 1 97 ? -30.578 0.101 44.037 1.00 91.62 97 LEU A C 1
ATOM 789 O O . LEU A 1 97 ? -30.645 -0.565 45.069 1.00 91.62 97 LEU A O 1
ATOM 793 N N . ALA A 1 98 ? -31.453 1.069 43.753 1.00 93.38 98 ALA A N 1
ATOM 794 C CA . ALA A 1 98 ? -32.597 1.374 44.607 1.00 93.38 98 ALA A CA 1
ATOM 795 C C . ALA A 1 98 ? -33.610 0.218 44.644 1.00 93.38 98 ALA A C 1
ATOM 797 O O . ALA A 1 98 ? -34.079 -0.135 45.725 1.00 93.38 98 ALA A O 1
ATOM 798 N N . GLU A 1 99 ? -33.905 -0.408 43.501 1.00 94.56 99 GLU A N 1
ATOM 799 C CA . GLU A 1 99 ? -34.757 -1.604 43.432 1.00 94.56 99 GLU A CA 1
ATOM 800 C C . GLU A 1 99 ? -34.167 -2.775 44.220 1.00 94.56 99 GLU A C 1
ATOM 802 O O . GLU A 1 99 ? -34.856 -3.377 45.045 1.00 94.56 99 GLU A O 1
ATOM 807 N N . ILE A 1 100 ? -32.878 -3.070 44.021 1.00 92.94 100 ILE A N 1
ATOM 808 C CA . ILE A 1 100 ? -32.184 -4.135 44.757 1.00 92.94 100 ILE A CA 1
ATOM 809 C C . ILE A 1 100 ? -32.191 -3.837 46.259 1.00 92.94 100 ILE A C 1
ATOM 811 O O . ILE A 1 100 ? -32.471 -4.726 47.062 1.00 92.94 100 ILE A O 1
ATOM 815 N N . GLY A 1 101 ? -31.918 -2.590 46.648 1.00 91.69 101 GLY A N 1
ATOM 816 C CA . GLY A 1 101 ? -31.958 -2.156 48.042 1.00 91.69 101 GLY A CA 1
ATOM 817 C C . GLY A 1 101 ? -33.345 -2.320 48.665 1.00 91.69 101 GLY A C 1
ATOM 818 O O . GLY A 1 101 ? -33.458 -2.827 49.780 1.00 91.69 101 GLY A O 1
ATOM 819 N N . ALA A 1 102 ? -34.405 -1.965 47.938 1.00 93.69 102 ALA A N 1
ATOM 820 C CA . ALA A 1 102 ? -35.780 -2.152 48.393 1.00 93.69 102 ALA A CA 1
ATOM 821 C C . ALA A 1 102 ? -36.137 -3.640 48.554 1.00 93.69 102 ALA A C 1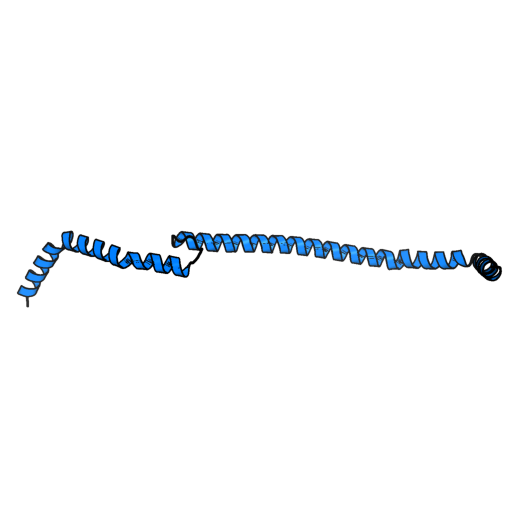
ATOM 823 O O . ALA A 1 102 ? -36.720 -4.026 49.568 1.00 93.69 102 ALA A O 1
ATOM 824 N N . ALA A 1 103 ? -35.737 -4.488 47.603 1.00 92.62 103 ALA A N 1
ATOM 825 C CA . ALA A 1 103 ? -35.948 -5.934 47.674 1.00 92.62 103 ALA A CA 1
ATOM 826 C C . ALA A 1 103 ? -35.169 -6.585 48.836 1.00 92.62 103 ALA A C 1
ATOM 828 O O . ALA A 1 103 ? -35.689 -7.448 49.551 1.00 92.62 103 ALA A O 1
ATOM 829 N N . ALA A 1 104 ? -33.930 -6.147 49.070 1.00 90.06 104 ALA A N 1
ATOM 830 C CA . ALA A 1 104 ? -33.130 -6.581 50.211 1.00 90.06 104 ALA A CA 1
ATOM 831 C C . ALA A 1 104 ? -33.779 -6.165 51.540 1.00 90.06 104 ALA A C 1
ATOM 833 O O . ALA A 1 104 ? -33.893 -6.985 52.446 1.00 90.06 104 ALA A O 1
ATOM 834 N N . GLN A 1 105 ? -34.284 -4.932 51.638 1.00 89.19 105 GLN A N 1
ATOM 835 C CA . GLN A 1 105 ? -34.968 -4.452 52.839 1.00 89.19 105 GLN A CA 1
ATOM 836 C C . GLN A 1 105 ? -36.268 -5.220 53.117 1.00 89.19 105 GLN A C 1
ATOM 838 O O . GLN A 1 105 ? -36.566 -5.524 54.266 1.00 89.19 105 GLN A O 1
ATOM 843 N N . GLN A 1 106 ? -37.028 -5.587 52.083 1.00 89.38 106 GLN A N 1
ATOM 844 C CA . GLN A 1 106 ? -38.234 -6.406 52.249 1.00 89.38 106 GLN A CA 1
ATOM 845 C C . GLN A 1 106 ? -37.941 -7.829 52.736 1.00 89.38 106 GLN A C 1
ATOM 847 O O . GLN A 1 106 ? -38.745 -8.395 53.469 1.00 89.38 106 GLN A O 1
ATOM 852 N N . SER A 1 107 ? -36.820 -8.416 52.316 1.00 90.56 107 SER A N 1
ATOM 853 C CA . SER A 1 107 ? -36.481 -9.808 52.640 1.00 90.56 107 SER A CA 1
ATOM 854 C C . SER A 1 107 ? -35.696 -9.962 53.943 1.00 90.56 107 SER A C 1
ATOM 856 O O . SER A 1 107 ? -35.903 -10.935 54.663 1.00 90.56 107 SER A O 1
ATOM 858 N N . LEU A 1 108 ? -34.803 -9.021 54.253 1.00 89.62 108 LEU A N 1
ATOM 859 C CA . LEU A 1 108 ? -33.937 -9.073 55.433 1.00 89.62 108 LEU A CA 1
ATOM 860 C C . LEU A 1 108 ? -34.287 -8.050 56.520 1.00 89.62 108 LEU A C 1
ATOM 862 O O . LEU A 1 108 ? -33.721 -8.152 57.605 1.00 89.62 108 LEU A O 1
ATOM 866 N N . GLY A 1 109 ? -35.193 -7.100 56.274 1.00 88.75 109 GLY A N 1
ATOM 867 C CA . GLY A 1 109 ? -35.486 -5.999 57.201 1.00 88.75 109 GLY A CA 1
ATOM 868 C C . GLY A 1 109 ? -35.845 -6.468 58.610 1.00 88.75 109 GLY A C 1
ATOM 869 O O . GLY A 1 109 ? -35.181 -6.081 59.565 1.00 88.75 109 GLY A O 1
ATOM 870 N N . GLU A 1 110 ? -36.798 -7.396 58.742 1.00 88.00 110 GLU A N 1
ATOM 871 C CA . GLU A 1 110 ? -37.176 -7.947 60.055 1.00 88.00 110 GLU A CA 1
ATOM 872 C C . GLU A 1 110 ? -36.008 -8.651 60.761 1.00 88.00 110 GLU A C 1
ATOM 874 O O . GLU A 1 110 ? -35.820 -8.496 61.967 1.00 88.00 110 GLU A O 1
ATOM 879 N N . ALA A 1 111 ? -35.192 -9.412 60.027 1.00 87.75 111 ALA A N 1
ATOM 880 C CA . ALA A 1 111 ? -34.034 -10.090 60.604 1.00 87.75 111 ALA A CA 1
ATOM 881 C C . ALA A 1 111 ? -32.971 -9.088 61.092 1.00 87.75 111 ALA A C 1
ATOM 883 O O . ALA A 1 111 ? -32.349 -9.304 62.135 1.00 87.75 111 ALA A O 1
ATOM 884 N N . ILE A 1 112 ? -32.785 -7.985 60.359 1.00 86.88 112 ILE A N 1
ATOM 885 C CA . ILE A 1 112 ? -31.892 -6.884 60.732 1.00 86.88 112 ILE A CA 1
ATOM 886 C C . ILE A 1 112 ? -32.414 -6.177 61.987 1.00 86.88 112 ILE A C 1
ATOM 888 O O . ILE A 1 112 ? -31.636 -5.976 62.921 1.00 86.88 112 ILE A O 1
ATOM 892 N N . ASP A 1 113 ? -33.709 -5.862 62.044 1.00 88.31 113 ASP A N 1
ATOM 893 C CA . ASP A 1 113 ? -34.338 -5.181 63.181 1.00 88.31 113 ASP A CA 1
ATOM 894 C C . ASP A 1 113 ? -34.229 -6.017 64.465 1.00 88.31 113 ASP A C 1
ATOM 896 O O . ASP A 1 113 ? -33.836 -5.512 65.521 1.00 88.31 113 ASP A O 1
ATOM 900 N N . VAL A 1 114 ? -34.494 -7.327 64.374 1.00 88.00 114 VAL A N 1
ATOM 901 C CA . VAL A 1 114 ? -34.342 -8.261 65.501 1.00 88.00 114 VAL A CA 1
ATOM 902 C C . VAL A 1 114 ? -32.890 -8.319 65.971 1.00 88.00 114 VAL A C 1
ATOM 904 O O . VAL A 1 114 ? -32.623 -8.249 67.174 1.00 88.00 114 VAL A O 1
ATOM 907 N N . TYR A 1 115 ? -31.932 -8.422 65.049 1.00 87.06 115 TYR A N 1
ATOM 908 C CA . TYR A 1 115 ? -30.516 -8.463 65.402 1.00 87.06 115 TYR A CA 1
ATOM 909 C C . TYR A 1 115 ? -30.055 -7.154 66.061 1.00 87.06 115 TYR A C 1
ATOM 911 O O . TYR A 1 115 ? -29.396 -7.191 67.099 1.00 87.06 115 TYR A O 1
ATOM 919 N N . GLN A 1 116 ? -30.449 -5.995 65.529 1.00 87.06 116 GLN A N 1
ATOM 920 C CA . GLN A 1 116 ? -30.126 -4.693 66.122 1.00 87.06 116 GLN A CA 1
ATOM 921 C C . GLN A 1 116 ? -30.708 -4.533 67.528 1.00 87.06 116 GLN A C 1
ATOM 923 O O . GLN A 1 116 ? -29.995 -4.094 68.432 1.00 87.06 116 GLN A O 1
ATOM 928 N N . ALA A 1 117 ? -31.961 -4.943 67.739 1.00 85.75 117 ALA A N 1
ATOM 929 C CA . ALA A 1 117 ? -32.577 -4.942 69.063 1.00 85.75 117 ALA A CA 1
ATOM 930 C C . ALA A 1 117 ? -31.826 -5.860 70.043 1.00 85.75 117 ALA A C 1
ATOM 932 O O . ALA A 1 117 ? -31.640 -5.511 71.206 1.00 85.75 117 ALA A O 1
ATOM 933 N N . SER A 1 118 ? -31.343 -7.007 69.557 1.00 81.06 118 SER A N 1
ATOM 934 C CA . SER A 1 118 ? -30.560 -7.963 70.349 1.00 81.06 118 SER A CA 1
ATOM 935 C C . SER A 1 118 ? -29.217 -7.382 70.791 1.00 81.06 118 SER A C 1
ATOM 937 O O . SER A 1 118 ? -28.824 -7.537 71.942 1.00 81.06 118 SER A O 1
ATOM 939 N N . VAL A 1 119 ? -28.506 -6.703 69.887 1.00 83.81 119 VAL A N 1
ATOM 940 C CA . VAL A 1 119 ? -27.184 -6.121 70.167 1.00 83.81 119 VAL A CA 1
ATOM 941 C C . VAL A 1 119 ? -27.296 -4.869 71.042 1.00 83.81 119 VAL A C 1
ATOM 943 O O . VAL A 1 119 ? -26.501 -4.704 71.962 1.00 83.81 119 VAL A O 1
ATOM 946 N N . GLY A 1 120 ? -28.308 -4.022 70.821 1.00 73.00 120 GLY A N 1
ATOM 947 C CA . GLY A 1 120 ? -28.572 -2.836 71.646 1.00 73.00 120 GLY A CA 1
ATOM 948 C C . GLY A 1 120 ? -29.009 -3.143 73.082 1.00 73.00 120 GLY A C 1
ATOM 949 O O . GLY A 1 120 ? -28.985 -2.255 73.921 1.00 73.00 120 GLY A O 1
ATOM 950 N N . PHE A 1 121 ? -29.390 -4.388 73.374 1.00 61.31 121 PHE A N 1
ATOM 951 C CA . PHE A 1 121 ? -29.675 -4.855 74.733 1.00 61.31 121 PHE A CA 1
ATOM 952 C C . PHE A 1 121 ? -28.413 -5.346 75.474 1.00 61.31 121 PHE A C 1
ATOM 954 O O . PHE A 1 121 ? -28.446 -5.541 76.687 1.00 61.31 121 PHE A O 1
ATOM 961 N N . VAL A 1 122 ? -27.311 -5.592 74.751 1.00 58.41 122 VAL A N 1
ATOM 962 C CA . VAL A 1 122 ? -26.051 -6.160 75.278 1.00 58.41 122 VAL A CA 1
ATOM 963 C C . VAL A 1 122 ? -24.982 -5.075 75.537 1.00 58.41 122 VAL A C 1
ATOM 965 O O . VAL A 1 122 ? -23.953 -5.367 76.148 1.00 58.41 122 VAL A O 1
ATOM 968 N N . CYS A 1 123 ? -25.231 -3.820 75.147 1.00 47.19 123 CYS A N 1
ATOM 969 C CA . CYS A 1 123 ? -24.474 -2.629 75.564 1.00 47.19 123 CYS A CA 1
ATOM 970 C C . CYS A 1 123 ? -25.320 -1.757 76.496 1.00 47.19 123 CYS A C 1
ATOM 972 O O . CYS A 1 123 ? -24.732 -1.203 77.452 1.00 47.19 123 CYS A O 1
#

Secondary structure (DSSP, 8-state):
-HHHHHHHHHHHGGGHHHHHHHHHHHHIIIIIHHHHHHHHHHHHHHHHHHHHHHHHHHHHHHHHHHHHHHHHHHTT--SSSHHHHHHHHHHTHHHHHHHHHHHHHHHHHHHHHHHHHHHHTT-

Organism: Homo sapiens (NCBI:txid9606)

Sequence (123 aa):
MKDWQEIIALYEKDNTYLVELSSLLVRNVNYEIPSLKKQIAKCQQLQQEYSRKEEECQAGAAEMREQFYHSCKQYGITGENVRGELLALVKDLPSQLAEIGAAAQQSLGEAIDVYQASVGFVC

GO terms:
  GO:0005829 cytosol (C, IDA)

pLDDT: mean 92.69, std 8.07, range [47.19, 98.69]

Radius of gyration: 44.42 Å; chains: 1; bounding box: 68×32×130 Å

InterPro domains:
  IPR008491 CDK5 regulatory subunit-associated protein 3 [PF05600] (1-123)
  IPR008491 CDK5 regulatory subunit-associated protein 3 [PTHR14894] (1-123)